Protein AF-A0A968JNN2-F1 (afdb_monomer)

Radius of gyration: 25.71 Å; Cα contacts (8 Å, |Δi|>4): 55; chains: 1; bounding box: 49×34×73 Å

Sequence (124 aa):
MMQIIKQEFSDRVNEIDRYFHLLENITEKDAQLIFPNENDRRENLSIRLGLTLKSGLVLLLYNLVESSISKCLGNIHQSLTDENITYFEMSDALQKIWLKYHYKLLNDSSNSNDSSVLQLKKNG

Secondary structure (DSSP, 8-state):
-HHHHHHHHHHHHHHHHHHHHHHHHHHHS--EEEETTTTTEEEEPPHHHHHHHHHHHHHHHHHHHHHHHHHHHHHHHHHHHHTT--GGGS-HHHHHHHHHHHHHHHHHHHHTT-TTGGGTTS--

Foldseek 3Di:
DVVVLVVVLVVLVVVLVVLVVVLCCLPVVQDWDFDVVPVRDIHTDDPVVSVVSVVVSVVSVVCSVVSSVVVVVVVVVCCCVVVVQDLVNDDPVVNVVVVVVVVVVVVVCVVPVDPVVVVVVPPD

Structure (mmCIF, N/CA/C/O backbone):
data_AF-A0A968JNN2-F1
#
_entry.id   AF-A0A968JNN2-F1
#
loop_
_atom_site.group_PDB
_atom_site.id
_atom_site.type_symbol
_atom_site.label_atom_id
_atom_site.label_alt_id
_atom_site.label_comp_id
_atom_site.label_asym_id
_atom_site.label_entity_id
_atom_site.label_seq_id
_atom_site.pdbx_PDB_ins_code
_atom_site.Cartn_x
_atom_site.Cartn_y
_atom_site.Cartn_z
_atom_site.occupancy
_atom_site.B_iso_or_equiv
_atom_site.auth_seq_id
_atom_site.auth_comp_id
_atom_site.auth_asym_id
_atom_site.auth_atom_id
_atom_site.pdbx_PDB_model_num
ATOM 1 N N . MET A 1 1 ? -20.071 2.674 1.189 1.00 72.75 1 MET A N 1
ATOM 2 C CA . MET A 1 1 ? -18.820 3.330 1.632 1.00 72.75 1 MET A CA 1
ATOM 3 C C . MET A 1 1 ? -17.715 2.317 1.939 1.00 72.75 1 MET A C 1
ATOM 5 O O . MET A 1 1 ? -16.701 2.349 1.261 1.00 72.75 1 MET A O 1
ATOM 9 N N . MET A 1 2 ? -17.929 1.345 2.838 1.00 77.50 2 MET A N 1
ATOM 10 C CA . MET A 1 2 ? -16.931 0.303 3.160 1.00 77.50 2 MET A CA 1
ATOM 11 C C . MET A 1 2 ? -16.435 -0.510 1.944 1.00 77.50 2 MET A C 1
ATOM 13 O O . MET A 1 2 ? -15.248 -0.796 1.835 1.00 77.50 2 MET A O 1
ATOM 17 N N . GLN A 1 3 ? -17.316 -0.852 0.996 1.00 82.75 3 GLN A N 1
ATOM 18 C CA . GLN A 1 3 ? -16.904 -1.570 -0.221 1.00 82.75 3 GLN A CA 1
ATOM 19 C C . GLN A 1 3 ? -15.965 -0.751 -1.117 1.00 82.75 3 GLN A C 1
ATOM 21 O O . GLN A 1 3 ? -15.056 -1.309 -1.718 1.00 82.75 3 GLN A O 1
ATOM 26 N N . ILE A 1 4 ? -16.139 0.573 -1.154 1.00 86.88 4 ILE A N 1
ATOM 27 C CA . ILE A 1 4 ? -15.267 1.472 -1.923 1.00 86.88 4 ILE A CA 1
ATOM 28 C C . ILE A 1 4 ? -13.869 1.480 -1.298 1.00 86.88 4 ILE A C 1
ATOM 30 O O . ILE A 1 4 ? -12.889 1.312 -2.009 1.00 86.88 4 ILE A O 1
ATOM 34 N N . ILE A 1 5 ? -13.779 1.564 0.035 1.00 87.56 5 ILE A N 1
ATOM 35 C CA . ILE A 1 5 ? -12.499 1.518 0.763 1.00 87.56 5 ILE A CA 1
ATOM 36 C C . ILE A 1 5 ? -11.758 0.201 0.486 1.00 87.56 5 ILE A C 1
ATOM 38 O O . ILE A 1 5 ? -10.555 0.210 0.238 1.00 87.56 5 ILE A O 1
ATOM 42 N N . LYS A 1 6 ? -12.473 -0.933 0.487 1.00 91.62 6 LYS A N 1
ATOM 43 C CA . LYS A 1 6 ? -11.888 -2.244 0.165 1.00 91.62 6 LYS A CA 1
ATOM 44 C C . LYS A 1 6 ? -11.390 -2.323 -1.277 1.00 91.62 6 LYS A C 1
ATOM 46 O O . LYS A 1 6 ? -10.313 -2.868 -1.505 1.00 91.62 6 LYS A O 1
ATOM 51 N N . GLN A 1 7 ? -12.151 -1.782 -2.227 1.00 94.00 7 GLN A N 1
ATOM 52 C CA . GLN A 1 7 ? -11.741 -1.759 -3.627 1.00 94.00 7 GLN A CA 1
ATOM 53 C C . GLN A 1 7 ? -10.496 -0.891 -3.820 1.00 94.00 7 GLN A C 1
ATOM 55 O O . GLN A 1 7 ? -9.515 -1.361 -4.381 1.00 94.00 7 GLN A O 1
ATOM 60 N N . GLU A 1 8 ? -10.489 0.326 -3.273 1.00 91.94 8 GLU A N 1
ATOM 61 C CA . GLU A 1 8 ? -9.330 1.220 -3.336 1.00 91.94 8 GLU A CA 1
ATOM 62 C C . GLU A 1 8 ? -8.083 0.587 -2.712 1.00 91.94 8 GLU A C 1
ATOM 64 O O . GLU A 1 8 ? -6.995 0.708 -3.267 1.00 91.94 8 GLU A O 1
ATOM 69 N N . PHE A 1 9 ? -8.227 -0.109 -1.580 1.00 94.69 9 PHE A N 1
ATOM 70 C CA . PHE A 1 9 ? -7.133 -0.872 -0.983 1.00 94.69 9 PHE A CA 1
ATOM 71 C C . PHE A 1 9 ? -6.608 -1.942 -1.945 1.00 94.69 9 PHE A C 1
ATOM 73 O O . PHE A 1 9 ? -5.407 -2.002 -2.202 1.00 94.69 9 PHE A O 1
ATOM 80 N N . SER A 1 10 ? -7.506 -2.752 -2.511 1.00 96.81 10 SER A N 1
ATOM 81 C CA . SER A 1 10 ? -7.135 -3.811 -3.451 1.00 96.81 10 SER A CA 1
ATOM 82 C C . SER A 1 10 ? -6.441 -3.260 -4.695 1.00 96.81 10 SER A C 1
ATOM 84 O O . SER A 1 10 ? -5.462 -3.844 -5.154 1.00 96.81 10 SER A O 1
ATOM 86 N N . ASP A 1 11 ? -6.917 -2.139 -5.234 1.00 96.56 11 ASP A N 1
ATOM 87 C CA . ASP A 1 11 ? -6.327 -1.500 -6.408 1.00 96.56 11 ASP A CA 1
ATOM 88 C C . ASP A 1 11 ? -4.898 -1.027 -6.115 1.00 96.56 11 ASP A C 1
ATOM 90 O O . ASP A 1 11 ? -4.000 -1.228 -6.934 1.00 96.56 11 ASP A O 1
ATOM 94 N N . ARG A 1 12 ? -4.662 -0.464 -4.922 1.00 96.88 12 ARG A N 1
ATOM 95 C CA . ARG A 1 12 ? -3.323 -0.022 -4.501 1.00 96.88 12 ARG A CA 1
ATOM 96 C C . ARG A 1 12 ? -2.378 -1.181 -4.228 1.00 96.88 12 ARG A C 1
ATOM 98 O O . ARG A 1 12 ? -1.212 -1.082 -4.594 1.00 96.88 12 ARG A O 1
ATOM 105 N N . VAL A 1 13 ? -2.862 -2.279 -3.649 1.00 98.06 13 VAL A N 1
ATOM 106 C CA . VAL A 1 13 ? -2.067 -3.509 -3.498 1.00 98.06 13 VAL A CA 1
ATOM 107 C C . VAL A 1 13 ? -1.628 -4.023 -4.869 1.00 98.06 13 VAL A 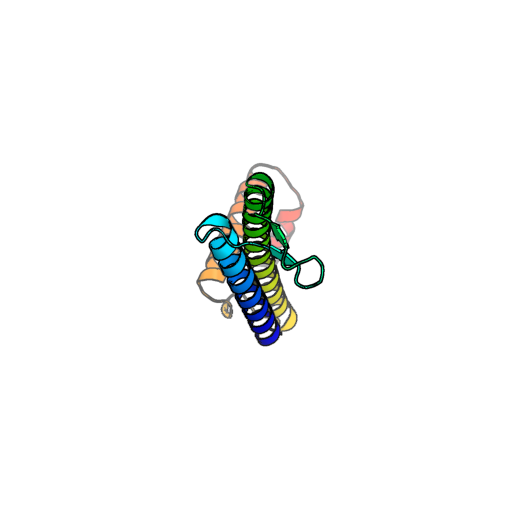C 1
ATOM 109 O O . VAL A 1 13 ? -0.437 -4.202 -5.095 1.00 98.06 13 VAL A O 1
ATOM 112 N N . ASN A 1 14 ? -2.559 -4.139 -5.819 1.00 98.06 14 ASN A N 1
ATOM 113 C CA . ASN A 1 14 ? -2.253 -4.600 -7.176 1.00 98.06 14 ASN A CA 1
ATOM 114 C C . ASN A 1 14 ? -1.229 -3.702 -7.894 1.00 98.06 14 ASN A C 1
ATOM 116 O O . ASN A 1 14 ? -0.393 -4.186 -8.658 1.00 98.06 14 ASN A O 1
ATOM 120 N N . GLU A 1 15 ? -1.300 -2.386 -7.690 1.00 97.31 15 GLU A N 1
ATOM 121 C CA . GLU A 1 15 ? -0.328 -1.436 -8.234 1.00 97.31 15 GLU A CA 1
ATOM 122 C C . GLU A 1 15 ? 1.061 -1.613 -7.603 1.00 97.31 15 GLU A C 1
ATOM 124 O O . GLU A 1 15 ? 2.062 -1.669 -8.322 1.00 97.31 15 GLU A O 1
ATOM 129 N N . ILE A 1 16 ? 1.119 -1.746 -6.276 1.00 98.19 16 ILE A N 1
ATOM 130 C CA . ILE A 1 16 ? 2.363 -1.959 -5.529 1.00 98.19 16 ILE A CA 1
ATOM 131 C C . ILE A 1 16 ? 3.011 -3.287 -5.917 1.00 98.19 16 ILE A C 1
ATOM 133 O O . ILE A 1 16 ? 4.221 -3.316 -6.123 1.00 98.19 16 ILE A O 1
ATOM 137 N N . ASP A 1 17 ? 2.235 -4.353 -6.103 1.00 98.31 17 ASP A N 1
ATOM 138 C CA . ASP A 1 17 ? 2.755 -5.654 -6.537 1.00 98.31 17 ASP A CA 1
ATOM 139 C C . ASP A 1 17 ? 3.396 -5.568 -7.928 1.00 98.31 17 ASP A C 1
ATOM 141 O O . ASP A 1 17 ? 4.494 -6.077 -8.159 1.00 98.31 17 ASP A O 1
ATOM 145 N N . ARG A 1 18 ? 2.769 -4.845 -8.867 1.00 97.81 18 ARG A N 1
ATOM 146 C CA . ARG A 1 18 ? 3.365 -4.591 -10.191 1.00 97.81 18 ARG A CA 1
ATOM 147 C C . ARG A 1 18 ? 4.653 -3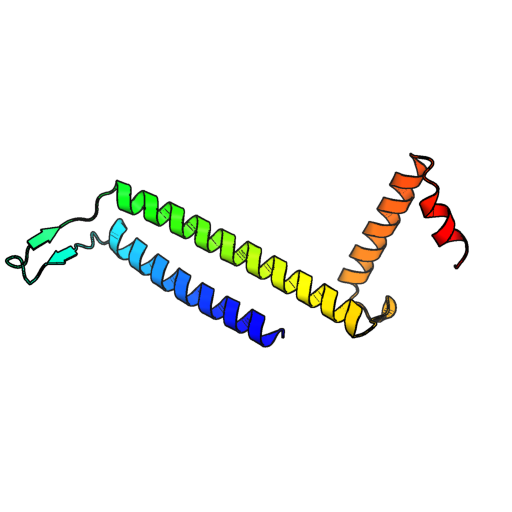.779 -10.086 1.00 97.81 18 ARG A C 1
ATOM 149 O O . ARG A 1 18 ? 5.621 -4.081 -10.786 1.00 97.81 18 ARG A O 1
ATOM 156 N N . TYR A 1 19 ? 4.675 -2.765 -9.221 1.00 97.31 19 TYR A N 1
ATOM 157 C CA . TYR A 1 19 ? 5.873 -1.967 -8.961 1.00 97.31 19 TYR A CA 1
ATOM 158 C C . TYR A 1 19 ? 6.995 -2.824 -8.363 1.00 97.31 19 TYR A C 1
ATOM 160 O O . TYR A 1 19 ? 8.146 -2.727 -8.787 1.00 97.31 19 TYR A O 1
ATOM 168 N N . PHE A 1 20 ? 6.655 -3.691 -7.409 1.00 96.75 20 PHE A N 1
ATOM 169 C CA . PHE A 1 20 ? 7.579 -4.620 -6.775 1.00 96.75 20 PHE A CA 1
ATOM 170 C C . PHE A 1 20 ? 8.202 -5.566 -7.803 1.00 96.75 20 PHE A C 1
ATOM 172 O O . PHE A 1 20 ? 9.424 -5.663 -7.875 1.00 96.75 20 PHE A O 1
ATOM 179 N N . HIS A 1 21 ? 7.391 -6.183 -8.664 1.00 96.19 21 HIS A N 1
ATOM 180 C CA . HIS A 1 21 ? 7.895 -7.053 -9.727 1.00 96.19 21 HIS A CA 1
ATOM 181 C C . HIS A 1 21 ? 8.796 -6.324 -10.725 1.00 96.19 21 HIS A C 1
ATOM 183 O O . HIS A 1 21 ? 9.812 -6.870 -11.154 1.00 96.19 21 HIS A O 1
ATOM 189 N N . LEU A 1 22 ? 8.464 -5.082 -11.092 1.00 93.56 22 LEU A N 1
ATOM 190 C CA . LEU A 1 22 ? 9.355 -4.265 -11.916 1.00 93.56 22 LEU A CA 1
ATOM 191 C C . LEU A 1 22 ? 10.704 -4.064 -11.213 1.00 93.56 22 LEU A C 1
ATOM 193 O O . LEU A 1 22 ? 11.751 -4.251 -11.826 1.00 93.56 22 LEU A O 1
ATOM 197 N N . LEU A 1 23 ? 10.688 -3.715 -9.930 1.00 94.38 23 LEU A N 1
ATOM 198 C CA . LEU A 1 23 ? 11.896 -3.477 -9.147 1.00 94.38 23 LEU A CA 1
ATOM 199 C C . LEU A 1 23 ? 12.759 -4.735 -8.985 1.00 94.38 23 LEU A C 1
ATOM 201 O O . LEU A 1 23 ? 13.983 -4.658 -9.099 1.00 94.38 23 LEU A O 1
ATOM 205 N N . GLU A 1 24 ? 12.131 -5.885 -8.757 1.00 94.00 24 GLU A N 1
ATOM 206 C CA . GLU A 1 24 ? 12.776 -7.199 -8.731 1.00 94.00 24 GLU A CA 1
ATOM 207 C C . GLU A 1 24 ? 13.474 -7.474 -10.071 1.00 94.00 24 GLU A C 1
ATOM 209 O O . GLU A 1 24 ? 14.666 -7.775 -10.110 1.00 94.00 24 GLU A O 1
ATOM 214 N N . ASN A 1 25 ? 12.777 -7.262 -11.192 1.00 93.06 25 ASN A N 1
ATOM 215 C CA . ASN A 1 25 ? 13.354 -7.455 -12.521 1.00 93.06 25 ASN A CA 1
ATOM 216 C C . ASN A 1 25 ? 14.558 -6.531 -12.770 1.00 93.06 25 ASN A C 1
ATOM 218 O O . ASN A 1 25 ? 15.561 -6.961 -13.335 1.00 93.06 25 ASN A O 1
ATOM 222 N N . ILE A 1 26 ? 14.481 -5.275 -12.327 1.00 90.88 26 ILE A N 1
ATOM 223 C CA . ILE A 1 26 ? 15.559 -4.292 -12.496 1.00 90.88 26 ILE A CA 1
ATOM 224 C C . ILE A 1 26 ? 16.769 -4.608 -11.617 1.00 90.88 26 ILE A C 1
ATOM 226 O O . ILE A 1 26 ? 17.899 -4.418 -12.054 1.00 90.88 26 ILE A O 1
ATOM 230 N N . THR A 1 27 ? 16.549 -5.032 -10.371 1.00 88.19 27 THR A N 1
ATOM 231 C CA . THR A 1 27 ? 17.623 -5.097 -9.367 1.00 88.19 27 THR A CA 1
ATOM 232 C C . THR A 1 27 ? 18.190 -6.489 -9.131 1.00 88.19 27 THR A C 1
ATOM 234 O O . THR A 1 27 ? 19.319 -6.582 -8.660 1.00 88.19 27 THR A O 1
ATOM 237 N N . GLU A 1 28 ? 17.443 -7.546 -9.452 1.00 88.81 28 GLU A N 1
ATOM 238 C CA . GLU A 1 28 ? 17.859 -8.937 -9.228 1.00 88.81 28 GLU A CA 1
ATOM 239 C C . GLU A 1 28 ? 18.041 -9.726 -10.527 1.00 88.81 28 GLU A C 1
ATOM 241 O O . GLU A 1 28 ? 18.785 -10.703 -10.548 1.00 88.81 28 GLU A O 1
ATOM 246 N N . LYS A 1 29 ? 17.374 -9.314 -11.614 1.00 89.56 29 LYS A N 1
ATOM 247 C CA . LYS A 1 29 ? 17.396 -10.019 -12.910 1.00 89.56 29 LYS A CA 1
ATOM 248 C C . LYS A 1 29 ? 18.100 -9.228 -14.016 1.00 89.56 29 LYS A C 1
ATOM 250 O O . LYS A 1 29 ? 17.938 -9.565 -15.186 1.00 89.56 29 LYS A O 1
ATOM 255 N N . ASP A 1 30 ? 18.837 -8.178 -13.648 1.00 85.81 30 ASP A N 1
ATOM 256 C CA . ASP A 1 30 ? 19.618 -7.323 -14.552 1.00 85.81 30 ASP A CA 1
ATOM 257 C C . ASP A 1 30 ? 18.830 -6.855 -15.791 1.00 85.81 30 ASP A C 1
ATOM 259 O O . ASP A 1 30 ? 19.332 -6.878 -16.918 1.00 85.81 30 ASP A O 1
ATOM 263 N N . ALA A 1 31 ? 17.567 -6.446 -15.603 1.00 89.94 31 ALA A N 1
ATOM 264 C CA . ALA A 1 31 ? 16.751 -5.963 -16.712 1.00 89.94 31 ALA A CA 1
ATOM 265 C C . ALA A 1 31 ? 17.424 -4.785 -17.440 1.00 89.94 31 ALA A C 1
ATOM 267 O O . ALA A 1 31 ? 18.044 -3.907 -16.835 1.00 89.94 31 ALA A O 1
ATOM 268 N N . GLN A 1 32 ? 17.251 -4.751 -18.760 1.00 91.88 32 GLN A N 1
ATOM 269 C CA . GLN A 1 32 ? 17.845 -3.749 -19.640 1.00 91.88 32 GLN A CA 1
ATOM 270 C C . GLN A 1 32 ? 16.763 -3.000 -20.407 1.00 91.88 32 GLN A C 1
ATOM 272 O O . GLN A 1 32 ? 15.729 -3.566 -20.769 1.00 91.88 32 GLN A O 1
ATOM 277 N N . LEU A 1 33 ? 17.032 -1.733 -20.707 1.00 91.25 33 LEU A N 1
ATOM 278 C CA . LEU A 1 33 ? 16.262 -0.981 -21.686 1.00 91.25 33 LEU A CA 1
ATOM 279 C C . LEU A 1 33 ? 16.732 -1.373 -23.083 1.00 91.25 33 LEU A C 1
ATOM 281 O O . LEU A 1 33 ? 17.933 -1.394 -23.346 1.00 91.25 33 LEU A O 1
ATOM 285 N N . ILE A 1 34 ? 15.787 -1.674 -23.969 1.00 93.44 34 ILE A N 1
ATOM 286 C CA . ILE A 1 34 ? 16.044 -1.927 -25.387 1.00 93.44 34 ILE A CA 1
ATOM 287 C C . ILE A 1 34 ? 15.464 -0.749 -26.163 1.00 93.44 34 ILE A C 1
ATOM 289 O O . ILE A 1 34 ? 14.306 -0.389 -25.953 1.00 93.44 34 ILE A O 1
ATOM 293 N N . PHE A 1 35 ? 16.265 -0.167 -27.054 1.00 94.25 35 PHE A N 1
ATOM 294 C CA . PHE A 1 35 ? 15.885 0.929 -27.942 1.00 94.25 35 PHE A CA 1
ATOM 295 C C . PHE A 1 35 ? 15.881 0.422 -29.395 1.00 94.25 35 PHE A C 1
ATOM 297 O O . PHE A 1 35 ? 16.893 0.547 -30.089 1.00 94.25 35 PHE A O 1
ATOM 304 N N . PRO A 1 36 ? 14.762 -0.147 -29.887 1.00 92.81 36 PRO A N 1
ATOM 305 C CA . PRO A 1 36 ? 14.726 -0.812 -31.195 1.00 92.81 36 PRO A CA 1
ATOM 306 C C . PRO A 1 36 ? 15.036 0.130 -32.363 1.00 92.81 36 PRO A C 1
ATOM 308 O O . PRO A 1 36 ? 15.646 -0.256 -33.353 1.00 92.81 36 PRO A O 1
ATOM 311 N N . ASN A 1 37 ? 14.669 1.405 -32.221 1.00 94.62 37 ASN A N 1
ATOM 312 C CA . ASN A 1 37 ? 14.873 2.427 -33.248 1.00 94.62 37 ASN A CA 1
ATOM 313 C C . ASN A 1 37 ? 16.303 3.000 -33.269 1.00 94.62 37 ASN A C 1
ATOM 315 O O . ASN A 1 37 ? 16.608 3.846 -34.105 1.00 94.62 37 ASN A O 1
ATOM 319 N N . GLU A 1 38 ? 17.175 2.559 -32.360 1.00 92.94 38 GLU A N 1
ATOM 320 C CA . GLU A 1 38 ? 18.560 3.019 -32.232 1.00 92.94 38 GLU A CA 1
ATOM 321 C C . GLU A 1 38 ? 19.533 1.842 -32.394 1.00 92.94 38 GLU A C 1
ATOM 323 O O . GLU A 1 38 ? 20.387 1.604 -31.544 1.00 92.94 38 GLU A O 1
ATOM 328 N N . ASN A 1 39 ? 19.388 1.074 -33.482 1.00 91.94 39 ASN A N 1
ATOM 329 C CA . ASN A 1 39 ? 20.184 -0.132 -33.761 1.00 91.94 39 ASN A CA 1
ATOM 330 C C . ASN A 1 39 ? 20.127 -1.172 -32.626 1.00 91.94 39 ASN A C 1
ATOM 332 O O . ASN A 1 39 ? 21.157 -1.734 -32.250 1.00 91.94 39 ASN A O 1
ATOM 336 N N . ASP A 1 40 ? 18.940 -1.384 -32.047 1.00 91.31 40 ASP A N 1
ATOM 337 C CA . ASP A 1 40 ? 18.741 -2.271 -30.893 1.00 91.31 40 ASP A CA 1
ATOM 338 C C . ASP A 1 40 ? 19.691 -1.969 -29.717 1.00 91.31 40 ASP A C 1
ATOM 340 O O . ASP A 1 40 ? 20.125 -2.879 -28.999 1.00 91.31 40 ASP A O 1
ATOM 344 N N . ARG A 1 41 ? 20.024 -0.684 -29.496 1.00 93.88 41 ARG A N 1
ATOM 345 C CA . ARG A 1 41 ? 20.856 -0.267 -28.360 1.00 93.88 41 ARG A CA 1
ATOM 346 C C . ARG A 1 41 ? 20.259 -0.807 -27.063 1.00 93.88 41 ARG A C 1
ATOM 348 O O . ARG A 1 41 ? 19.058 -0.689 -26.817 1.00 93.88 41 ARG A O 1
ATOM 355 N N . ARG A 1 42 ? 21.126 -1.364 -26.218 1.00 93.19 42 ARG A N 1
ATOM 356 C CA . ARG A 1 42 ? 20.779 -1.853 -24.883 1.00 93.19 42 ARG A CA 1
ATOM 357 C C . ARG A 1 42 ? 21.461 -1.009 -23.828 1.00 93.19 42 ARG A C 1
ATOM 359 O O . ARG A 1 42 ? 22.662 -0.764 -23.924 1.00 93.19 42 ARG A O 1
ATOM 366 N N . GLU A 1 43 ? 20.711 -0.605 -22.816 1.00 90.81 43 GLU A N 1
ATOM 367 C CA . GLU A 1 43 ? 21.253 0.133 -21.679 1.00 90.81 43 GLU A CA 1
ATOM 368 C C . GLU A 1 43 ? 20.877 -0.544 -20.366 1.00 90.81 43 GLU A C 1
ATOM 370 O O . GLU A 1 43 ? 19.728 -0.932 -20.144 1.00 90.81 43 GLU A O 1
ATOM 375 N N . ASN A 1 44 ? 21.866 -0.667 -19.483 1.00 87.81 44 ASN A N 1
ATOM 376 C CA . ASN A 1 44 ? 21.642 -1.113 -18.117 1.00 87.81 44 ASN A CA 1
ATOM 377 C C . ASN A 1 44 ? 21.053 0.027 -17.291 1.00 87.81 44 ASN A C 1
ATOM 379 O O . ASN A 1 44 ? 21.459 1.186 -17.411 1.00 87.81 44 ASN A O 1
ATOM 383 N N . LEU A 1 45 ? 20.150 -0.318 -16.381 1.00 87.19 45 LEU A N 1
ATOM 384 C CA . LEU A 1 45 ? 19.668 0.633 -15.391 1.00 87.19 45 LEU A CA 1
ATOM 385 C C . LEU A 1 45 ? 20.758 0.866 -14.340 1.00 87.19 45 LEU A C 1
ATOM 387 O O . LEU A 1 45 ? 21.387 -0.066 -13.841 1.00 87.19 45 LEU A O 1
ATOM 391 N N . SER A 1 46 ? 21.006 2.132 -13.998 1.00 88.00 46 SER A N 1
ATOM 392 C CA . SER A 1 46 ? 22.031 2.454 -13.001 1.00 88.00 46 SER A CA 1
ATOM 393 C C . SER A 1 46 ? 21.648 1.930 -11.611 1.00 88.00 46 SER A C 1
ATOM 395 O O . SER A 1 46 ? 20.491 2.015 -11.195 1.00 88.00 46 SER A O 1
ATOM 397 N N . ILE A 1 47 ? 22.640 1.498 -10.829 1.00 85.94 47 ILE A N 1
ATOM 398 C CA . ILE A 1 47 ? 22.441 1.069 -9.432 1.00 85.94 47 ILE A CA 1
ATOM 399 C C . ILE A 1 47 ? 21.767 2.179 -8.603 1.00 85.94 47 ILE A C 1
ATOM 401 O O . ILE A 1 47 ? 20.887 1.907 -7.786 1.00 85.94 47 ILE A O 1
ATOM 405 N N . ARG A 1 48 ? 22.129 3.452 -8.844 1.00 90.50 48 ARG A N 1
ATOM 406 C CA . ARG A 1 48 ? 21.512 4.606 -8.163 1.00 90.50 48 ARG A CA 1
ATOM 407 C C . ARG A 1 48 ? 20.016 4.706 -8.450 1.00 90.50 48 ARG A C 1
ATOM 409 O O . ARG A 1 48 ? 19.258 5.021 -7.541 1.00 90.50 48 ARG A O 1
ATOM 416 N N . LEU A 1 49 ? 19.589 4.419 -9.680 1.00 90.38 49 LEU A N 1
ATOM 417 C CA . LEU A 1 49 ? 18.171 4.390 -10.031 1.00 90.38 49 LEU A CA 1
ATOM 418 C C . LEU A 1 49 ? 17.441 3.270 -9.278 1.00 90.38 49 LEU A C 1
ATOM 420 O O . LEU A 1 49 ? 16.387 3.529 -8.705 1.00 90.38 49 LEU A O 1
ATOM 424 N N . GLY A 1 50 ? 18.025 2.071 -9.190 1.00 91.06 50 GLY A N 1
ATOM 425 C CA . GLY A 1 50 ? 17.462 0.970 -8.399 1.00 91.06 50 GLY A CA 1
ATOM 426 C C . GLY A 1 50 ? 17.269 1.326 -6.919 1.00 91.06 50 GLY A C 1
ATOM 427 O O . GLY A 1 50 ? 16.229 1.016 -6.340 1.00 91.06 50 GLY A O 1
ATOM 428 N N . LEU A 1 51 ? 18.226 2.038 -6.311 1.00 92.25 51 LEU A N 1
ATOM 429 C CA . LEU A 1 51 ? 18.094 2.546 -4.938 1.00 92.25 51 LEU A CA 1
ATOM 430 C C . LEU A 1 51 ? 16.959 3.571 -4.800 1.00 92.25 51 LEU A C 1
ATOM 432 O O . LEU A 1 51 ? 16.180 3.492 -3.854 1.00 92.25 51 LEU A O 1
ATOM 436 N N . THR A 1 52 ? 16.825 4.500 -5.750 1.00 94.69 52 THR A N 1
ATOM 437 C CA . THR A 1 52 ? 15.715 5.466 -5.763 1.00 94.69 52 THR A CA 1
ATOM 438 C C . THR A 1 52 ? 14.360 4.765 -5.865 1.00 94.69 52 THR A C 1
ATOM 440 O O . THR A 1 52 ? 13.437 5.110 -5.129 1.00 94.69 52 THR A O 1
ATOM 443 N N . LEU A 1 53 ? 14.239 3.757 -6.732 1.00 94.62 53 LEU A N 1
ATOM 444 C CA . LEU A 1 53 ? 13.004 2.987 -6.887 1.00 94.62 53 LEU A CA 1
ATOM 445 C C . LEU A 1 53 ? 12.678 2.167 -5.623 1.00 94.62 53 LEU A C 1
ATOM 447 O O . LEU A 1 53 ? 11.526 2.130 -5.198 1.00 94.62 53 LEU A O 1
ATOM 451 N N . LYS A 1 54 ? 13.686 1.591 -4.947 1.00 94.69 54 LYS A N 1
ATOM 452 C CA . LYS A 1 54 ? 13.514 0.942 -3.629 1.00 94.69 54 LYS A CA 1
ATOM 453 C C . LYS A 1 54 ? 12.933 1.901 -2.590 1.00 94.69 54 LYS A C 1
ATOM 455 O O . LYS A 1 54 ? 11.977 1.549 -1.905 1.00 94.69 54 LYS A O 1
ATOM 460 N N . SER A 1 55 ? 13.455 3.123 -2.502 1.00 96.62 55 SER A N 1
ATOM 461 C CA . SER A 1 55 ? 12.900 4.147 -1.607 1.00 96.62 55 SER A CA 1
ATOM 462 C C . SER A 1 55 ? 11.463 4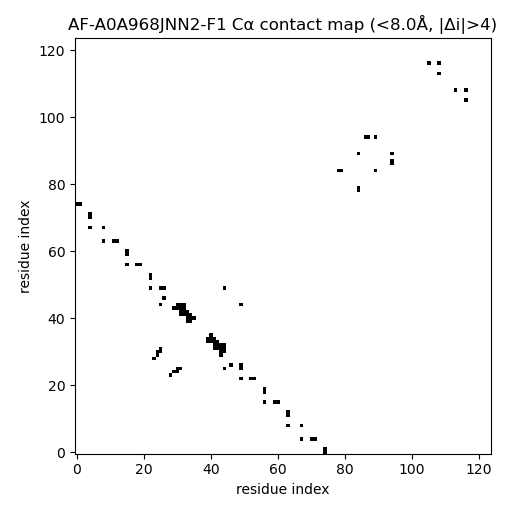.527 -1.980 1.00 96.62 55 SER A C 1
ATOM 464 O O . SER A 1 55 ? 10.626 4.707 -1.098 1.00 96.62 55 SER A O 1
ATOM 466 N N . GLY A 1 56 ? 11.159 4.599 -3.280 1.00 97.00 56 GLY A N 1
ATOM 467 C CA . GLY A 1 56 ? 9.801 4.816 -3.782 1.00 97.00 56 GLY A CA 1
ATOM 468 C C . GLY A 1 56 ? 8.824 3.730 -3.328 1.00 97.00 56 GLY A C 1
ATOM 469 O O . GLY A 1 56 ? 7.749 4.053 -2.832 1.00 97.00 56 GLY A O 1
ATOM 470 N N . LEU A 1 57 ? 9.219 2.455 -3.404 1.00 97.31 57 LEU A N 1
ATOM 471 C CA . LEU A 1 57 ? 8.415 1.336 -2.903 1.00 97.31 57 LEU A CA 1
ATOM 472 C C . LEU A 1 57 ? 8.107 1.469 -1.405 1.00 97.31 57 LEU A C 1
ATOM 474 O O . LEU A 1 57 ? 6.965 1.275 -0.998 1.00 97.31 57 LEU A O 1
ATOM 478 N N . VAL A 1 58 ? 9.101 1.827 -0.584 1.00 97.31 58 VAL A N 1
ATOM 479 C CA . VAL A 1 58 ? 8.893 2.037 0.861 1.00 97.31 58 VAL A CA 1
ATOM 480 C C . VAL A 1 58 ? 7.853 3.131 1.112 1.00 97.31 58 VAL A C 1
ATOM 482 O O . VAL A 1 58 ? 6.977 2.961 1.960 1.00 97.31 58 VAL A O 1
ATOM 485 N N . LEU A 1 59 ? 7.899 4.224 0.346 1.00 97.88 59 LEU A N 1
ATOM 486 C CA . LEU A 1 59 ? 6.911 5.298 0.444 1.00 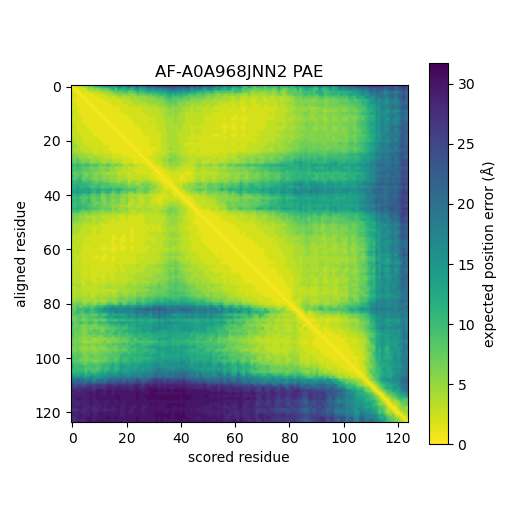97.88 59 LEU A CA 1
ATOM 487 C C . LEU A 1 59 ? 5.510 4.839 0.010 1.00 97.88 59 LEU A C 1
ATOM 489 O O . LEU A 1 59 ? 4.530 5.179 0.666 1.00 97.88 59 LEU A O 1
ATOM 493 N N . LEU A 1 60 ? 5.397 4.041 -1.056 1.00 97.88 60 LEU A N 1
ATOM 494 C CA . LEU A 1 60 ? 4.113 3.478 -1.488 1.00 97.88 60 LEU A CA 1
ATOM 495 C C . LEU A 1 60 ? 3.496 2.574 -0.411 1.00 97.88 60 LEU A C 1
ATOM 497 O O . LEU A 1 60 ? 2.299 2.674 -0.141 1.00 97.88 60 LEU A O 1
ATOM 501 N N . LEU A 1 61 ? 4.310 1.740 0.240 1.00 98.06 61 LEU A N 1
ATOM 502 C CA . LEU A 1 61 ? 3.872 0.891 1.351 1.00 98.06 61 LEU A CA 1
ATOM 503 C C . LEU A 1 61 ? 3.414 1.721 2.555 1.00 98.06 61 LEU A C 1
ATOM 505 O O . LEU A 1 61 ? 2.367 1.434 3.135 1.00 98.06 61 LEU A O 1
ATOM 509 N N . TYR A 1 62 ? 4.159 2.773 2.904 1.00 97.94 62 TYR A N 1
ATOM 510 C CA . TYR A 1 62 ? 3.759 3.713 3.952 1.00 97.94 62 TYR A CA 1
ATOM 511 C C . TYR A 1 62 ? 2.403 4.356 3.630 1.00 97.94 62 TYR A C 1
ATOM 513 O O . TYR A 1 62 ? 1.481 4.285 4.443 1.00 97.94 62 TYR A O 1
ATOM 521 N N . ASN A 1 63 ? 2.247 4.888 2.413 1.00 96.94 63 ASN A N 1
ATOM 522 C CA . ASN A 1 63 ? 1.007 5.516 1.957 1.00 96.94 63 ASN A CA 1
ATOM 523 C C . ASN A 1 63 ? -0.176 4.536 1.986 1.00 96.94 63 ASN A C 1
ATOM 525 O O . ASN A 1 63 ? -1.294 4.919 2.339 1.00 96.94 63 ASN A O 1
ATOM 529 N N . LEU A 1 64 ? 0.047 3.265 1.631 1.00 97.06 64 LEU A N 1
ATOM 530 C CA . LEU A 1 64 ? -0.981 2.228 1.711 1.00 97.06 64 LEU A CA 1
ATOM 531 C C . LEU A 1 64 ? -1.447 2.032 3.155 1.00 97.06 64 LEU A C 1
ATOM 533 O O . LEU A 1 64 ? -2.649 2.074 3.416 1.00 97.06 64 LEU A O 1
ATOM 537 N N . VAL A 1 65 ? -0.517 1.844 4.093 1.00 96.69 65 VAL A N 1
ATOM 538 C CA . VAL A 1 65 ? -0.838 1.633 5.513 1.00 96.69 65 VAL A CA 1
ATOM 539 C C . VAL A 1 65 ? -1.556 2.849 6.092 1.00 96.69 65 VAL A C 1
ATOM 541 O O . VAL A 1 65 ? -2.637 2.709 6.665 1.00 96.69 65 VAL A O 1
ATOM 544 N N . GLU A 1 66 ? -0.993 4.042 5.902 1.00 96.44 66 GLU A N 1
ATOM 545 C CA . GLU A 1 66 ? -1.544 5.293 6.422 1.00 96.44 66 GLU A CA 1
ATOM 546 C C . GLU A 1 66 ? -2.958 5.547 5.894 1.00 96.44 66 GLU A C 1
ATOM 548 O O . GLU A 1 66 ? -3.884 5.783 6.678 1.00 96.44 66 GLU A O 1
ATOM 553 N N . SER A 1 67 ? -3.157 5.446 4.577 1.00 94.62 67 SER A N 1
ATOM 554 C CA . SER A 1 67 ? -4.469 5.685 3.973 1.00 94.62 67 SER A CA 1
ATOM 555 C C . SER A 1 67 ? -5.497 4.632 4.390 1.00 94.62 67 SER A C 1
ATOM 557 O O . SER A 1 67 ? -6.649 4.984 4.644 1.00 94.62 67 SER A O 1
ATOM 559 N N . SER A 1 68 ? -5.095 3.366 4.534 1.00 93.88 68 SER A N 1
ATOM 560 C CA . SER A 1 68 ? -5.985 2.285 4.976 1.00 93.88 68 SER A CA 1
ATOM 561 C C . SER A 1 68 ? -6.463 2.501 6.406 1.00 93.88 68 SER A C 1
ATOM 563 O O . SER A 1 68 ? -7.665 2.460 6.668 1.00 93.88 68 SER A O 1
ATOM 565 N N . ILE A 1 69 ? -5.539 2.782 7.329 1.00 93.62 69 ILE A N 1
ATOM 566 C CA . ILE A 1 69 ? -5.870 3.026 8.738 1.00 93.62 69 ILE A CA 1
ATOM 567 C C . ILE A 1 69 ? -6.746 4.273 8.862 1.00 93.62 69 ILE A C 1
ATOM 569 O O . ILE A 1 69 ? -7.786 4.224 9.519 1.00 93.62 69 ILE A O 1
ATOM 573 N N . SER A 1 70 ? -6.370 5.363 8.190 1.00 94.50 70 SER A N 1
ATOM 574 C CA . SER A 1 70 ? -7.103 6.632 8.248 1.00 94.50 70 SER A CA 1
ATOM 575 C C . SER A 1 70 ? -8.535 6.486 7.731 1.00 94.50 70 SER A C 1
ATOM 577 O O . SER A 1 70 ? -9.478 6.929 8.385 1.00 94.50 70 SER A O 1
ATOM 579 N N . LYS A 1 71 ? -8.724 5.808 6.590 1.00 93.38 71 LYS A N 1
ATOM 580 C CA . LYS A 1 71 ? -10.054 5.573 6.005 1.00 93.38 71 LYS A CA 1
ATOM 581 C C . LYS A 1 71 ? -10.904 4.641 6.862 1.00 93.38 71 LYS A C 1
ATOM 583 O O . LYS A 1 71 ? -12.086 4.918 7.055 1.00 93.38 71 LYS A O 1
ATOM 588 N N . CYS A 1 72 ? -10.323 3.568 7.397 1.00 91.38 72 CYS A N 1
ATOM 589 C CA . CYS A 1 72 ? -11.029 2.658 8.298 1.00 91.38 72 CYS A CA 1
ATOM 590 C C . CYS A 1 72 ? -11.483 3.375 9.573 1.00 91.38 72 CYS A C 1
ATOM 592 O O . CYS A 1 72 ? -12.649 3.267 9.946 1.00 91.38 72 CYS A O 1
ATOM 594 N N . LEU A 1 73 ? -10.597 4.146 10.210 1.00 91.31 73 LEU A N 1
ATOM 595 C CA . LEU A 1 73 ? -10.937 4.897 11.417 1.00 91.31 73 LEU A CA 1
ATOM 596 C C . LEU A 1 73 ? -12.008 5.959 11.137 1.00 91.31 73 LEU A C 1
ATOM 598 O O . LEU A 1 73 ? -12.973 6.063 11.892 1.00 91.31 73 LEU A O 1
ATOM 602 N N . GLY A 1 74 ? -11.881 6.687 10.024 1.00 91.69 74 GLY A N 1
ATOM 603 C CA . GLY A 1 74 ? -12.894 7.643 9.580 1.00 91.69 74 GLY A CA 1
ATOM 604 C C . GLY A 1 74 ? -14.253 6.983 9.348 1.00 91.69 74 GLY A C 1
ATOM 605 O O . GLY A 1 74 ? -15.273 7.511 9.778 1.00 91.69 74 GLY A O 1
ATOM 606 N N . ASN A 1 75 ? -14.285 5.792 8.743 1.00 90.12 75 ASN A N 1
ATOM 607 C CA . ASN A 1 75 ? -15.535 5.071 8.514 1.00 90.12 75 ASN A CA 1
ATOM 608 C C . ASN A 1 75 ? -16.164 4.531 9.809 1.00 90.12 75 ASN A C 1
ATOM 610 O O . ASN A 1 75 ? -17.384 4.587 9.942 1.00 90.12 75 ASN A O 1
ATOM 614 N N . ILE A 1 76 ? -15.359 4.068 10.774 1.00 88.81 76 ILE A N 1
ATOM 615 C CA . ILE A 1 76 ? -15.849 3.695 12.112 1.00 88.81 76 ILE A CA 1
ATOM 616 C C . ILE A 1 76 ? -16.478 4.913 12.791 1.00 88.81 76 ILE A C 1
ATOM 618 O O . ILE A 1 76 ? -17.613 4.835 13.249 1.00 88.81 76 ILE A O 1
ATOM 622 N N . HIS A 1 77 ? -15.772 6.047 12.814 1.00 88.12 77 HIS A N 1
ATOM 623 C CA . HIS A 1 77 ? -16.276 7.282 13.416 1.00 88.12 77 HIS A CA 1
ATOM 624 C C . HIS A 1 77 ? -17.583 7.744 12.762 1.00 88.12 77 HIS A C 1
ATOM 626 O O . HIS A 1 77 ? -18.535 8.099 13.457 1.00 88.12 77 HIS A O 1
ATOM 632 N N . GLN A 1 78 ? -17.641 7.703 11.429 1.00 87.50 78 GLN A N 1
ATOM 633 C CA . GLN A 1 78 ? -18.844 8.048 10.683 1.00 87.50 78 GLN A CA 1
ATOM 634 C C . GLN A 1 78 ? -20.007 7.120 11.042 1.00 87.50 78 GLN A C 1
ATOM 636 O O . GLN A 1 78 ? -21.092 7.607 11.321 1.00 87.50 78 GLN A O 1
ATOM 641 N N . SER A 1 79 ? -19.772 5.806 11.110 1.00 87.31 79 SER A N 1
ATOM 642 C CA . SER A 1 79 ? -20.823 4.833 11.445 1.00 87.31 79 SER A CA 1
ATOM 643 C C . SER A 1 79 ? -21.362 5.063 12.860 1.00 87.31 79 SER A C 1
ATOM 645 O O . SER A 1 79 ? -22.568 5.079 13.062 1.00 87.31 79 SER A O 1
ATOM 647 N N . LEU A 1 80 ? -20.484 5.334 13.833 1.00 86.31 80 LEU A N 1
ATOM 648 C CA . LEU A 1 80 ? -20.899 5.660 15.203 1.00 86.31 80 LEU A CA 1
ATOM 649 C C . LEU A 1 80 ? -21.745 6.942 15.270 1.00 86.31 80 LEU A C 1
ATOM 651 O O . LEU A 1 80 ? -22.697 7.004 16.044 1.00 86.31 80 LEU A O 1
ATOM 655 N N . THR A 1 81 ? -21.392 7.954 14.472 1.00 84.94 81 THR A N 1
ATOM 656 C CA . THR A 1 81 ? -22.044 9.272 14.502 1.00 84.94 81 THR A CA 1
ATOM 657 C C . THR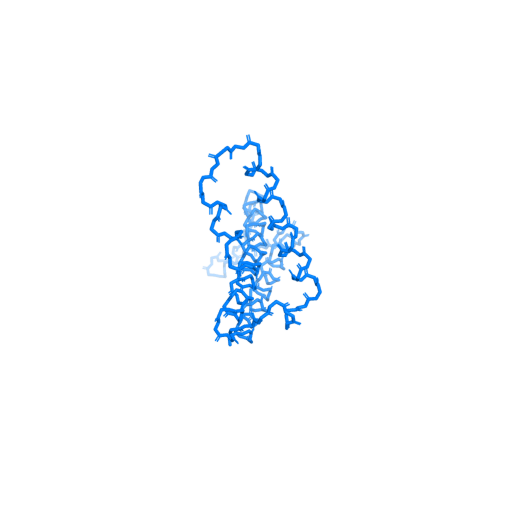 A 1 81 ? -23.364 9.276 13.729 1.00 84.94 81 THR A C 1
ATOM 659 O O . THR A 1 81 ? -24.364 9.777 14.233 1.00 84.94 81 THR A O 1
ATOM 662 N N . ASP A 1 82 ? -23.388 8.705 12.525 1.00 85.12 82 ASP A N 1
ATOM 663 C CA . ASP A 1 82 ? -24.561 8.730 11.643 1.00 85.12 82 ASP A CA 1
ATOM 664 C C . ASP A 1 82 ? -25.653 7.763 12.096 1.00 85.12 82 ASP A C 1
ATOM 666 O O . ASP A 1 82 ? -26.839 8.059 11.956 1.00 85.12 82 ASP A O 1
ATOM 670 N N . GLU A 1 83 ? -25.267 6.610 12.644 1.00 81.31 83 GLU A N 1
ATOM 671 C CA . GLU A 1 83 ? -26.212 5.586 13.098 1.00 81.31 83 GLU A CA 1
ATOM 672 C C . GLU A 1 83 ? -26.641 5.796 14.565 1.00 81.31 83 GLU A C 1
ATOM 674 O O . GLU A 1 83 ? -27.426 5.008 15.084 1.00 81.31 83 GLU A O 1
ATOM 679 N N . ASN A 1 84 ? -26.174 6.868 15.231 1.00 79.44 84 ASN A N 1
ATOM 680 C CA . ASN A 1 84 ? -26.432 7.174 16.649 1.00 79.44 84 ASN A CA 1
ATOM 681 C C . ASN A 1 84 ? -26.199 5.971 17.587 1.00 79.44 84 ASN A C 1
ATOM 683 O O . ASN A 1 84 ? -26.959 5.748 18.531 1.00 79.44 84 ASN A O 1
ATOM 687 N N . ILE A 1 85 ? -25.142 5.194 17.328 1.00 85.00 85 ILE A N 1
ATOM 688 C CA . ILE A 1 85 ? -24.842 3.965 18.073 1.00 85.00 85 ILE A CA 1
ATOM 689 C C . ILE A 1 85 ? -24.552 4.313 19.534 1.00 85.00 85 ILE A C 1
ATOM 691 O O . ILE A 1 85 ? -23.631 5.073 19.847 1.00 85.00 85 ILE A O 1
ATOM 695 N N . THR A 1 86 ? -25.322 3.729 20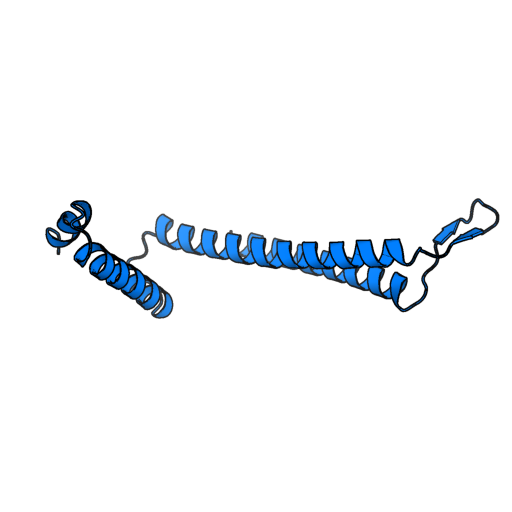.450 1.00 86.44 86 THR A N 1
ATOM 696 C CA . THR A 1 86 ? -25.139 3.936 21.887 1.00 86.44 86 THR A CA 1
ATOM 697 C C . THR A 1 86 ? -23.979 3.105 22.436 1.00 86.44 86 THR A C 1
ATOM 699 O O . THR A 1 86 ? -23.508 2.146 21.824 1.00 86.44 86 THR A O 1
ATOM 702 N N . TYR A 1 87 ? -23.523 3.434 23.651 1.00 85.69 87 TYR A N 1
ATOM 703 C CA . TYR A 1 87 ? -22.426 2.713 24.303 1.00 85.69 87 TYR A CA 1
ATOM 704 C C . TYR A 1 87 ? -22.639 1.197 24.363 1.00 85.69 87 TYR A C 1
ATOM 706 O O . TYR A 1 87 ? -21.708 0.441 24.098 1.00 85.69 87 TYR A O 1
ATOM 714 N N . PHE A 1 88 ? -23.861 0.759 24.662 1.00 88.38 88 PHE A N 1
ATOM 715 C CA . PHE A 1 88 ? -24.187 -0.659 24.810 1.00 88.38 88 PHE A CA 1
ATOM 716 C C . PHE A 1 88 ? -24.294 -1.404 23.476 1.00 88.38 88 PHE A C 1
ATOM 718 O O . PHE A 1 88 ? -24.217 -2.629 23.461 1.00 88.38 88 PHE A O 1
ATOM 725 N N . GLU A 1 89 ? -24.441 -0.680 22.368 1.00 87.94 89 GLU A N 1
ATOM 726 C CA . GLU A 1 89 ? -24.505 -1.239 21.015 1.00 87.94 89 GLU A CA 1
ATOM 727 C C . GLU A 1 89 ? -23.117 -1.330 20.362 1.00 87.94 89 GLU A C 1
ATOM 729 O O . GLU A 1 89 ? -22.928 -2.051 19.382 1.00 87.94 89 GLU A O 1
ATOM 734 N N . MET A 1 90 ? -22.117 -0.638 20.918 1.00 88.81 90 MET A N 1
ATOM 735 C CA . MET A 1 90 ? -20.726 -0.772 20.493 1.00 88.81 90 MET A CA 1
ATOM 736 C C . MET A 1 90 ? -20.148 -2.141 20.868 1.00 88.81 90 MET A C 1
ATOM 738 O O . MET A 1 90 ? -20.518 -2.740 21.875 1.00 88.81 90 MET A O 1
ATOM 742 N N . SER A 1 91 ? -19.151 -2.599 20.106 1.00 90.19 91 SER A N 1
ATOM 743 C CA . SER A 1 91 ? -18.397 -3.807 20.456 1.00 90.19 91 SER A CA 1
ATOM 744 C C . SER A 1 91 ? -17.626 -3.648 21.773 1.00 90.19 91 SER A C 1
ATOM 746 O O . SER A 1 91 ? -17.137 -2.562 22.091 1.00 90.19 91 SER A O 1
ATOM 748 N N . ASP A 1 92 ? -17.414 -4.752 22.496 1.00 92.62 92 ASP A N 1
ATOM 749 C CA . ASP A 1 92 ? -16.662 -4.779 23.763 1.00 92.62 92 ASP A CA 1
ATOM 750 C C . ASP A 1 92 ? -15.282 -4.112 23.671 1.00 92.62 92 ASP A C 1
ATOM 752 O O . ASP A 1 92 ? -14.802 -3.488 24.619 1.00 92.62 92 ASP A O 1
ATOM 756 N N . ALA A 1 93 ? -14.608 -4.259 22.527 1.00 91.81 93 ALA A N 1
ATOM 757 C CA . ALA A 1 93 ? -13.303 -3.652 22.298 1.00 91.81 93 ALA A CA 1
ATOM 758 C C . ALA A 1 93 ? -13.398 -2.120 22.257 1.00 91.81 93 ALA A C 1
ATOM 760 O O . ALA A 1 93 ? -12.598 -1.440 22.902 1.00 91.81 93 ALA A O 1
ATOM 761 N N . LEU A 1 94 ? -14.395 -1.581 21.550 1.00 89.62 94 LEU A N 1
ATOM 762 C CA . LEU A 1 94 ? -14.640 -0.141 21.475 1.00 89.62 94 LEU A CA 1
ATOM 763 C C . LEU A 1 94 ? -15.105 0.416 22.821 1.00 89.62 94 LEU A C 1
ATOM 765 O O . LEU A 1 94 ? -14.576 1.435 23.257 1.00 89.62 94 LEU A O 1
ATOM 769 N N . GLN A 1 95 ? -15.990 -0.292 23.526 1.00 92.69 95 GLN A N 1
ATOM 770 C CA . GLN A 1 95 ? -16.408 0.068 24.884 1.00 92.69 95 GLN A CA 1
ATOM 771 C C . GLN A 1 95 ? -15.208 0.189 25.838 1.00 92.69 95 GLN A C 1
ATOM 773 O O . GLN A 1 95 ? -15.077 1.17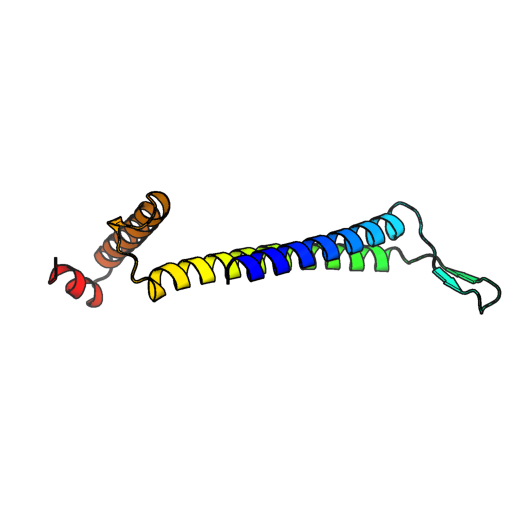9 26.559 1.00 92.69 95 GLN A O 1
ATOM 778 N N . LYS A 1 96 ? -14.270 -0.770 25.803 1.0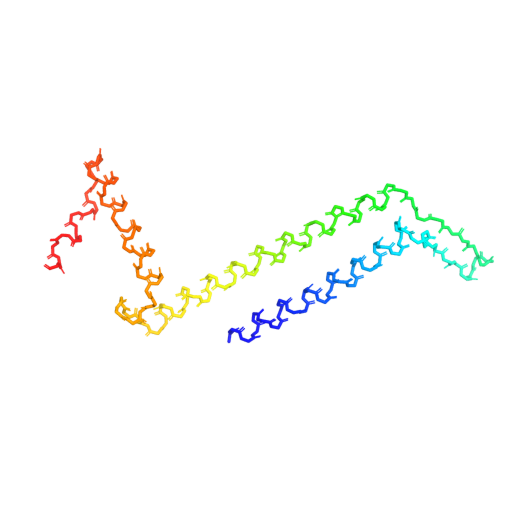0 93.69 96 LYS A N 1
ATOM 779 C CA . LYS A 1 96 ? -13.038 -0.729 26.614 1.00 93.69 96 LYS A CA 1
ATOM 780 C C . LYS A 1 96 ? -12.136 0.450 26.256 1.00 93.69 96 LYS A C 1
ATOM 782 O O . LYS A 1 96 ? -11.583 1.080 27.158 1.00 93.69 96 LYS A O 1
ATOM 787 N N . ILE A 1 97 ? -11.964 0.741 24.965 1.00 91.06 97 ILE A N 1
ATOM 788 C CA . ILE A 1 97 ? -11.178 1.895 24.502 1.00 91.06 97 ILE A CA 1
ATOM 789 C C . ILE A 1 97 ? -11.815 3.193 25.004 1.00 91.06 97 ILE A C 1
ATOM 791 O O . ILE A 1 97 ? -11.118 4.032 25.577 1.00 91.06 97 ILE A O 1
ATOM 795 N N . TRP A 1 98 ? -13.134 3.316 24.854 1.00 89.88 98 TRP A N 1
ATOM 796 C CA . TRP A 1 98 ? -13.917 4.460 25.307 1.00 89.88 98 TRP A CA 1
ATOM 797 C C . TRP A 1 98 ? -13.777 4.676 26.818 1.00 89.88 98 TRP A C 1
ATOM 799 O O . TRP A 1 98 ? -13.379 5.752 27.267 1.00 89.88 98 TRP A O 1
ATOM 809 N N . LEU A 1 99 ? -13.999 3.626 27.615 1.00 92.19 99 LEU A N 1
ATOM 810 C CA . LEU A 1 99 ? -13.884 3.691 29.071 1.00 92.19 99 LEU A CA 1
ATOM 811 C C . LEU A 1 99 ? -12.463 4.059 29.514 1.00 92.19 99 LEU A C 1
ATOM 813 O O . LEU A 1 99 ? -12.289 4.909 30.386 1.00 92.19 99 LEU A O 1
ATOM 817 N N . LYS A 1 100 ? -11.436 3.465 28.893 1.00 92.25 100 LYS A N 1
ATOM 818 C CA . LYS A 1 100 ? -10.029 3.770 29.192 1.00 92.25 100 LYS A CA 1
ATOM 819 C C . LYS A 1 100 ? -9.688 5.229 28.889 1.00 92.25 100 LYS A C 1
ATOM 821 O O . LYS A 1 100 ? -8.973 5.853 29.672 1.00 92.25 100 LYS A O 1
ATOM 826 N N . TYR A 1 101 ? -10.188 5.765 27.777 1.00 89.44 101 TYR A N 1
ATOM 827 C CA . TYR A 1 101 ? -9.999 7.165 27.407 1.00 89.44 101 TYR A CA 1
ATOM 828 C C . TYR A 1 101 ? -10.625 8.107 28.443 1.00 89.44 101 TYR A C 1
ATOM 830 O O . TYR A 1 101 ? -9.928 8.964 28.987 1.00 89.44 101 TYR A O 1
ATOM 838 N N . HIS A 1 102 ? -11.898 7.897 28.789 1.00 87.75 102 HIS A N 1
ATOM 839 C CA . HIS A 1 102 ? -12.591 8.734 29.770 1.00 87.75 102 HIS A CA 1
ATOM 840 C C . HIS A 1 102 ? -12.004 8.607 31.180 1.00 87.75 102 HIS A C 1
ATOM 842 O O . HIS A 1 102 ? -11.855 9.612 31.868 1.00 87.75 102 HIS A O 1
ATOM 848 N N . TYR A 1 103 ? -11.604 7.407 31.603 1.00 89.88 103 TYR A N 1
ATOM 849 C CA . TYR A 1 103 ? -10.946 7.207 32.896 1.00 89.8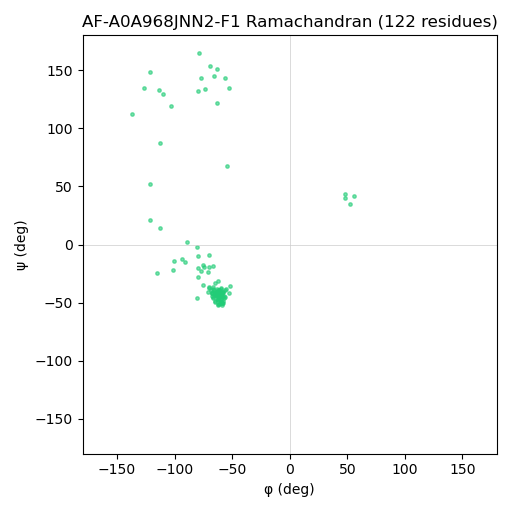8 103 TYR A CA 1
ATOM 850 C C . TYR A 1 103 ? -9.607 7.950 32.979 1.00 89.88 103 TYR A C 1
ATOM 852 O O . TYR A 1 103 ? -9.319 8.606 33.980 1.00 89.88 103 TYR A O 1
ATOM 860 N N . LYS A 1 104 ? -8.804 7.900 31.908 1.00 88.19 104 LYS A N 1
ATOM 861 C CA . LYS A 1 104 ? -7.558 8.666 31.824 1.00 88.19 104 LYS A CA 1
ATOM 862 C C . LYS A 1 104 ? -7.826 10.171 31.900 1.00 88.19 104 LYS A C 1
ATOM 864 O O . LYS A 1 104 ? -7.185 10.846 32.693 1.00 88.19 104 LYS A O 1
ATOM 869 N N . LEU A 1 105 ? -8.798 10.673 31.137 1.00 86.88 105 LEU A N 1
ATOM 870 C CA . LEU A 1 105 ? -9.176 12.089 31.147 1.00 86.88 105 LEU A CA 1
ATOM 871 C C . LEU A 1 105 ? -9.578 12.562 32.553 1.00 86.88 105 LEU A C 1
ATOM 873 O O . LEU A 1 105 ? -9.133 13.614 33.004 1.00 86.88 105 LEU A O 1
ATOM 877 N N . LEU A 1 106 ? -10.376 11.762 33.266 1.00 85.62 106 LEU A N 1
ATOM 878 C CA . LEU A 1 106 ? -10.789 12.057 34.638 1.00 85.62 106 LEU A CA 1
ATOM 879 C C . LEU A 1 106 ? -9.591 12.096 35.598 1.00 85.62 106 LEU A C 1
ATOM 881 O O . LEU A 1 106 ? -9.481 13.033 36.387 1.00 85.62 106 LEU A O 1
ATOM 885 N N . ASN A 1 107 ? -8.663 11.144 35.508 1.00 81.88 107 ASN A N 1
ATOM 886 C CA . ASN A 1 107 ? -7.471 11.126 36.360 1.00 81.88 107 ASN A CA 1
ATOM 887 C C . ASN A 1 107 ? -6.496 12.270 36.051 1.00 81.88 107 ASN A C 1
ATOM 889 O O . ASN A 1 107 ? -5.954 12.871 36.976 1.00 81.88 107 ASN A O 1
ATOM 893 N N . ASP A 1 108 ? -6.312 12.607 34.775 1.00 77.56 108 ASP A N 1
ATOM 894 C CA . ASP A 1 108 ? -5.455 13.719 34.362 1.00 77.56 108 ASP A CA 1
ATOM 895 C C . ASP A 1 108 ? -6.068 15.061 34.819 1.00 77.56 108 ASP A C 1
ATOM 897 O O . ASP A 1 108 ? -5.375 15.892 35.402 1.00 77.56 108 ASP A O 1
ATOM 901 N N . SER A 1 109 ? -7.392 15.231 34.697 1.00 62.50 109 SER A N 1
ATOM 902 C CA . SER A 1 109 ? -8.119 16.411 35.202 1.00 62.50 109 SER A CA 1
ATOM 903 C C . SER A 1 109 ? -8.222 16.503 36.730 1.00 62.50 109 SER A C 1
ATOM 905 O O . SER A 1 109 ? -8.454 17.574 37.277 1.00 62.50 109 SER A O 1
ATOM 907 N N . SER A 1 110 ? -8.027 15.400 37.451 1.00 57.09 110 SER A N 1
ATOM 908 C CA . SER A 1 110 ? -7.966 15.419 38.919 1.00 57.09 110 SER A CA 1
ATOM 909 C C . SER A 1 110 ? -6.644 16.011 39.429 1.00 57.09 110 SER A C 1
ATOM 911 O O . SER A 1 110 ? -6.574 16.455 40.573 1.00 57.09 110 SER A O 1
ATOM 913 N N . ASN A 1 111 ? -5.610 16.052 38.578 1.00 55.16 111 ASN A N 1
ATOM 914 C CA . ASN A 1 111 ? -4.299 16.639 38.874 1.00 55.16 111 ASN A CA 1
ATOM 915 C C . ASN A 1 111 ? -4.173 18.109 38.431 1.00 55.16 111 ASN A C 1
ATOM 917 O O . ASN A 1 111 ? -3.241 18.799 38.842 1.00 55.16 111 ASN A O 1
ATOM 921 N N . SER A 1 112 ? -5.110 18.612 37.629 1.00 57.06 112 SER A N 1
ATOM 922 C CA . SER A 1 112 ? -5.167 20.001 37.167 1.00 57.06 112 SER A CA 1
ATOM 923 C C . SER A 1 112 ? -6.607 20.495 37.255 1.00 57.06 112 SER A C 1
ATOM 925 O O . SER A 1 112 ? -7.435 19.993 36.507 1.00 57.06 112 SER A O 1
ATOM 927 N N . ASN A 1 113 ? -6.892 21.454 38.150 1.00 53.22 113 ASN A N 1
ATOM 928 C CA . ASN A 1 113 ? -8.206 22.072 38.419 1.00 53.22 113 ASN A CA 1
ATOM 929 C C . ASN A 1 113 ? -8.894 22.658 37.161 1.00 53.22 113 ASN A C 1
ATOM 931 O O . ASN A 1 113 ? -9.036 23.876 37.048 1.00 53.22 113 ASN A O 1
ATOM 935 N N . ASP A 1 114 ? -9.322 21.822 36.217 1.00 53.19 114 ASP A N 1
ATOM 936 C CA . ASP A 1 114 ? -9.893 22.266 34.953 1.00 53.19 114 ASP A CA 1
ATOM 937 C C . ASP A 1 114 ? -11.422 22.120 34.956 1.00 53.19 114 ASP A C 1
ATOM 939 O O . ASP A 1 114 ? -12.005 21.050 35.153 1.00 53.19 114 ASP A O 1
ATOM 943 N N . SER A 1 115 ? -12.081 23.264 34.794 1.00 54.53 115 SER A N 1
ATOM 944 C CA . SER A 1 115 ? -13.504 23.506 35.073 1.00 54.53 115 SER A CA 1
ATOM 945 C C . SER A 1 115 ? -14.490 22.812 34.118 1.00 54.53 115 SER A C 1
ATOM 947 O O . SER A 1 115 ? -15.693 22.770 34.385 1.00 54.53 115 SER A O 1
ATOM 949 N N . SER A 1 116 ? -13.998 22.221 33.031 1.00 56.06 116 SER A N 1
ATOM 950 C CA . SER A 1 116 ? -14.780 21.538 31.993 1.00 56.06 116 SER A CA 1
ATOM 951 C C . SER A 1 116 ? -15.254 20.132 32.404 1.00 56.06 116 SER A C 1
ATOM 953 O O . SER A 1 116 ? -16.291 19.670 31.927 1.00 56.06 116 SER A O 1
ATOM 955 N N . VAL A 1 117 ? -14.587 19.476 33.363 1.00 53.34 117 VAL A N 1
ATOM 956 C CA . VAL A 1 117 ? -14.939 18.112 33.824 1.00 53.34 117 VAL A CA 1
ATOM 957 C C . VAL A 1 117 ? -16.126 18.091 34.799 1.00 53.34 117 VAL A C 1
ATOM 959 O O . VAL A 1 117 ? -16.831 17.087 34.926 1.00 53.34 117 VAL A O 1
ATOM 962 N N . LEU A 1 118 ? -16.439 19.224 35.432 1.00 49.88 118 LEU A N 1
ATOM 963 C CA . LEU A 1 118 ? -17.567 19.356 36.364 1.00 49.88 118 LEU A CA 1
ATOM 964 C C . LEU A 1 118 ? -18.944 19.207 35.692 1.00 49.88 118 LEU A C 1
ATOM 966 O O . LEU A 1 118 ? -19.925 18.933 36.383 1.00 49.88 118 LEU A O 1
ATOM 970 N N . GLN A 1 119 ? -19.034 19.348 34.365 1.00 48.09 119 GLN A N 1
ATOM 971 C CA . GLN A 1 119 ? -20.305 19.234 33.637 1.00 48.09 119 GLN A CA 1
ATOM 972 C C . GLN A 1 119 ? -20.735 17.779 33.392 1.00 48.09 119 GLN A C 1
ATOM 974 O O . GLN A 1 119 ? -21.929 17.496 33.387 1.00 48.09 119 GLN A O 1
ATOM 979 N N . LEU A 1 120 ? -19.789 16.836 33.298 1.00 52.69 120 LEU A N 1
ATOM 980 C CA . LEU A 1 120 ? -20.094 15.399 33.196 1.00 52.69 120 LEU A CA 1
ATOM 981 C C . LEU A 1 120 ? -20.629 14.819 34.513 1.00 52.69 120 LEU A C 1
ATOM 983 O O . LEU A 1 120 ? -21.349 13.828 34.512 1.00 52.69 120 LEU A O 1
ATOM 987 N N . LYS A 1 121 ? -20.317 15.460 35.645 1.00 46.16 121 LYS A N 1
ATOM 988 C CA . LYS A 1 121 ? -20.748 15.023 36.981 1.00 46.16 121 LYS A CA 1
ATOM 989 C C . LYS A 1 121 ? -22.195 15.402 37.327 1.00 46.16 121 LYS A C 1
ATOM 991 O O . LYS A 1 121 ? -22.684 14.968 38.363 1.00 46.16 121 LYS A O 1
ATOM 996 N N . LYS A 1 122 ? -22.854 16.241 36.517 1.00 38.53 122 LYS A N 1
ATOM 997 C CA . LYS A 1 122 ? -24.190 16.795 36.808 1.00 38.53 122 LYS A CA 1
ATOM 998 C C . LYS A 1 122 ? -25.350 16.100 36.088 1.00 38.53 122 LYS A C 1
ATOM 1000 O O . LYS A 1 122 ? -26.485 16.322 36.489 1.00 38.53 122 LYS A O 1
ATOM 1005 N N . ASN A 1 123 ? -25.070 15.279 35.074 1.00 40.03 123 ASN A N 1
ATOM 1006 C CA . ASN A 1 123 ? -26.089 14.625 34.240 1.00 40.03 123 ASN A CA 1
ATOM 1007 C C . ASN A 1 123 ? -25.996 13.084 34.259 1.00 40.03 123 ASN A C 1
ATOM 1009 O O . ASN A 1 123 ? -26.456 12.441 33.318 1.00 40.03 123 ASN A O 1
ATOM 1013 N N . GLY A 1 124 ? -25.369 12.508 35.290 1.00 38.03 124 GLY A N 1
ATOM 1014 C CA . GLY A 1 124 ? -25.395 11.068 35.575 1.00 38.03 124 GLY A CA 1
ATOM 1015 C C . GLY A 1 124 ? -26.408 10.739 36.657 1.00 38.03 124 GLY A C 1
ATOM 1016 O O . GLY A 1 124 ? -26.541 11.573 37.582 1.00 38.03 124 GLY A O 1
#

Solvent-accessible surface area (backbone atoms only — not comparable to full-atom values): 7222 Å² total; per-residue (Å²): 109,71,68,56,54,53,48,55,50,51,53,51,49,56,51,50,52,53,51,48,52,51,49,46,36,51,70,75,62,69,43,62,51,74,36,71,93,57,86,58,38,72,43,76,71,53,70,69,55,50,53,53,50,53,54,48,50,55,51,53,54,49,52,51,52,53,51,51,52,52,51,51,52,50,50,53,53,47,50,42,62,77,68,64,57,48,74,87,74,45,54,72,68,57,43,52,52,52,52,54,52,52,53,48,52,53,58,56,44,72,77,42,97,55,79,75,63,61,62,68,73,71,80,113

Nearest PDB structures (foldseek):
  8t1l-assembly1_Y  TM=3.789E-01  e=4.502E+00  Mus musculus
  8i21-assembly1_A  TM=2.583E-01  e=8.696E+00  Saccharomyces cerevisiae S288C

Mean predicted aligned error: 9.58 Å

pLDDT: mean 86.11, std 14.51, range [38.03, 98.31]